Protein AF-A0A534N9I0-F1 (afdb_monomer)

pLDDT: mean 95.41, std 6.86, range [54.56, 98.5]

Solvent-accessible surface area (backbone atoms only — not comparable to full-atom values): 5518 Å² total; per-residue (Å²): 130,84,81,53,55,73,56,54,43,57,53,53,73,68,45,93,62,87,80,65,51,64,70,38,57,50,32,68,57,49,37,51,41,43,76,72,67,39,67,34,29,28,40,38,54,52,45,35,30,39,76,76,67,74,35,71,75,76,78,80,71,54,57,68,61,49,52,51,45,49,50,49,36,62,74,48,41,88,50,28,72,48,71,58,57,92,89,64,79,64,86,131

Nearest PDB structures (foldseek):
  3b8i-assembly1_C  TM=9.459E-01  e=2.455E-05  Pseudomonas aeruginosa PAO1
  3b8i-assembly1_D  TM=9.466E-01  e=2.626E-05  Pseudomonas aeruginosa PAO1
  3eoo-assembly4_L  TM=9.464E-01  e=3.440E-05  Burkholderia pseudomallei 1655
  1oqf-assembly1_A  TM=9.237E-01  e=3.936E-05  Escherichia coli
  1xg3-assembly1_B  TM=9.259E-01  e=5.516E-05  Escherichia coli

Radius of gyration: 13.75 Å; Cα contacts (8 Å, |Δi|>4): 130; chains: 1; bounding box: 38×25×35 Å

Structure (mmCIF, N/CA/C/O backbone):
data_AF-A0A534N9I0-F1
#
_entry.id   AF-A0A534N9I0-F1
#
loop_
_atom_site.group_PDB
_atom_site.id
_atom_site.type_symbol
_atom_site.label_atom_id
_atom_site.label_alt_id
_atom_site.label_comp_id
_atom_site.label_asym_id
_atom_site.label_entity_id
_atom_site.label_seq_id
_atom_site.pdbx_PDB_ins_code
_atom_site.Cartn_x
_atom_site.Cartn_y
_atom_site.Cartn_z
_atom_site.occupancy
_atom_site.B_iso_or_equiv
_atom_site.auth_seq_id
_atom_site.auth_comp_id
_atom_site.auth_asym_id
_atom_site.auth_atom_id
_atom_site.pdbx_PDB_model_num
ATOM 1 N N . MET A 1 1 ? -21.575 15.057 6.390 1.00 54.56 1 MET A N 1
ATOM 2 C CA . MET A 1 1 ? -20.509 14.710 5.421 1.00 54.56 1 MET A CA 1
ATOM 3 C C . MET A 1 1 ? -19.929 13.369 5.828 1.00 54.56 1 MET A C 1
ATOM 5 O O . MET A 1 1 ? -19.812 13.146 7.026 1.00 54.56 1 MET A O 1
ATOM 9 N N . ALA A 1 2 ? -19.614 12.487 4.879 1.00 79.25 2 ALA A N 1
ATOM 10 C CA . ALA A 1 2 ? -18.959 11.218 5.195 1.00 79.25 2 ALA A CA 1
ATOM 11 C C . ALA A 1 2 ? -17.559 11.466 5.791 1.00 79.25 2 ALA A C 1
ATOM 13 O O . ALA A 1 2 ? -16.856 12.389 5.369 1.00 79.25 2 ALA A O 1
ATOM 14 N N . THR A 1 3 ? -17.167 10.672 6.789 1.00 86.25 3 THR A N 1
ATOM 15 C CA . THR A 1 3 ? -15.829 10.724 7.396 1.00 86.25 3 THR A CA 1
ATOM 16 C C . THR A 1 3 ? -14.767 10.421 6.339 1.00 86.25 3 THR A C 1
ATOM 18 O O . THR A 1 3 ? -14.904 9.467 5.579 1.00 86.25 3 THR A O 1
ATOM 21 N N . LYS A 1 4 ? -13.689 11.216 6.285 1.00 92.62 4 LYS A N 1
ATOM 22 C CA . LYS A 1 4 ? -12.572 10.966 5.357 1.00 92.62 4 LYS A CA 1
ATOM 23 C C . LYS A 1 4 ? -11.933 9.604 5.646 1.00 92.62 4 LYS A C 1
ATOM 25 O O . LYS A 1 4 ? -11.689 9.284 6.810 1.00 92.62 4 LYS A O 1
ATOM 30 N N . THR A 1 5 ? -11.544 8.870 4.605 1.00 92.94 5 THR A N 1
ATOM 31 C CA . THR A 1 5 ? -10.874 7.561 4.726 1.00 92.94 5 THR A CA 1
ATOM 32 C C . THR A 1 5 ? -9.630 7.621 5.619 1.00 92.94 5 THR A C 1
ATOM 34 O O . THR A 1 5 ? -9.423 6.750 6.457 1.00 92.94 5 THR A O 1
ATOM 37 N N . THR A 1 6 ? -8.844 8.699 5.536 1.00 94.44 6 THR A N 1
ATOM 38 C CA . THR A 1 6 ? -7.663 8.904 6.395 1.00 94.44 6 THR A CA 1
A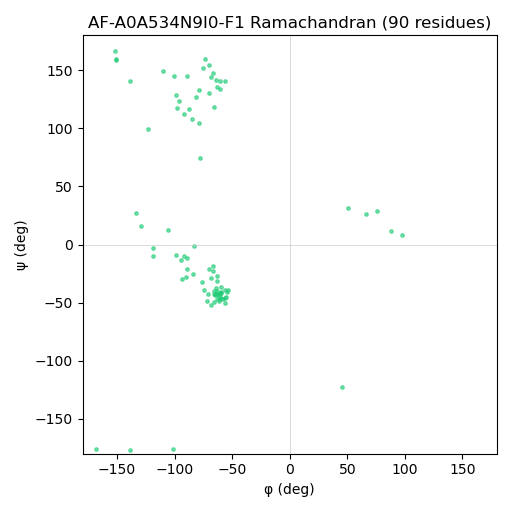TOM 39 C C . THR A 1 6 ? -8.006 9.151 7.865 1.00 94.44 6 THR A C 1
ATOM 41 O O . THR A 1 6 ? -7.209 8.821 8.739 1.00 94.44 6 THR A O 1
ATOM 44 N N . THR A 1 7 ? -9.173 9.722 8.175 1.00 96.31 7 THR A N 1
ATOM 45 C CA . THR A 1 7 ? -9.657 9.839 9.559 1.00 96.31 7 THR A CA 1
ATOM 46 C C . THR A 1 7 ? -10.073 8.470 10.084 1.00 96.31 7 THR A C 1
ATOM 48 O O . THR A 1 7 ? -9.569 8.064 11.128 1.00 96.31 7 THR A O 1
ATOM 51 N N . ARG A 1 8 ? -10.876 7.722 9.313 1.00 95.38 8 ARG A N 1
ATOM 52 C CA . ARG A 1 8 ? -11.273 6.345 9.647 1.00 95.38 8 ARG A CA 1
ATOM 53 C C . ARG A 1 8 ? -10.051 5.455 9.887 1.00 95.38 8 ARG A C 1
ATOM 55 O O . ARG A 1 8 ? -9.993 4.761 10.890 1.00 95.38 8 ARG A O 1
ATOM 62 N N . PHE A 1 9 ? -9.030 5.522 9.030 1.00 97.19 9 PHE A N 1
ATOM 63 C CA . PHE A 1 9 ? -7.809 4.727 9.202 1.00 97.19 9 PHE A CA 1
ATOM 64 C C . PHE A 1 9 ? -7.077 5.030 10.519 1.00 97.19 9 PHE A C 1
ATOM 66 O O . PHE A 1 9 ? -6.663 4.113 11.220 1.00 97.19 9 PHE A O 1
ATOM 73 N N . ARG A 1 10 ? -6.974 6.307 10.917 1.00 97.38 10 ARG A N 1
ATOM 74 C CA . ARG A 1 10 ? -6.386 6.674 12.220 1.00 97.38 10 ARG A CA 1
ATOM 75 C C . ARG A 1 10 ? -7.190 6.137 13.402 1.00 97.38 10 ARG A C 1
ATOM 77 O O . ARG A 1 10 ? -6.606 5.894 14.450 1.00 97.38 10 ARG A O 1
ATOM 84 N N . GLU A 1 11 ? -8.504 6.003 13.263 1.00 97.31 11 GLU A N 1
ATOM 85 C CA . GLU A 1 11 ? -9.352 5.379 14.283 1.00 97.31 11 GLU A CA 1
ATOM 86 C C . GLU A 1 11 ? -9.105 3.869 14.341 1.00 97.31 11 GLU A C 1
ATOM 88 O O . GLU A 1 11 ? -8.938 3.346 15.438 1.00 97.31 11 GLU A O 1
ATOM 93 N N . LEU A 1 12 ? -8.988 3.196 13.187 1.00 97.31 12 LEU A N 1
ATOM 94 C CA . LEU A 1 12 ? -8.632 1.771 13.107 1.00 97.31 12 LEU A CA 1
ATOM 95 C C . LEU A 1 12 ? -7.298 1.478 13.805 1.00 97.31 12 LEU A C 1
ATOM 97 O O . LEU A 1 12 ? -7.224 0.558 14.607 1.00 97.31 12 LEU A O 1
ATOM 101 N N . LEU A 1 13 ? -6.268 2.295 13.564 1.00 97.12 13 LEU A N 1
ATOM 102 C CA . LEU A 1 13 ? -4.939 2.120 14.168 1.00 97.12 13 LEU A CA 1
ATOM 103 C C . LEU A 1 13 ? -4.901 2.325 15.692 1.00 97.12 13 LEU A C 1
ATOM 105 O O . LEU A 1 13 ? -3.932 1.934 16.333 1.00 97.12 13 LEU A O 1
ATOM 109 N N . LYS A 1 14 ? -5.913 2.978 16.273 1.00 97.88 14 LYS A N 1
ATOM 110 C CA . LYS A 1 14 ? -6.007 3.216 17.723 1.00 97.88 14 LYS A CA 1
ATOM 111 C C . LYS A 1 14 ? -6.776 2.124 18.460 1.00 97.88 14 LYS A C 1
ATOM 113 O O . LYS A 1 14 ? -6.832 2.158 19.688 1.00 97.88 14 LYS A O 1
ATOM 118 N N . ARG A 1 15 ? -7.424 1.218 17.728 1.00 97.56 15 ARG A N 1
ATOM 119 C CA . ARG A 1 15 ? -8.174 0.113 18.317 1.00 97.56 15 ARG A CA 1
ATOM 120 C C . ARG A 1 15 ? -7.216 -0.863 19.018 1.00 97.56 15 ARG A C 1
ATOM 122 O O . ARG A 1 15 ? -6.075 -1.001 18.582 1.00 97.56 15 ARG A O 1
ATOM 129 N N . PRO A 1 16 ? -7.645 -1.518 20.109 1.0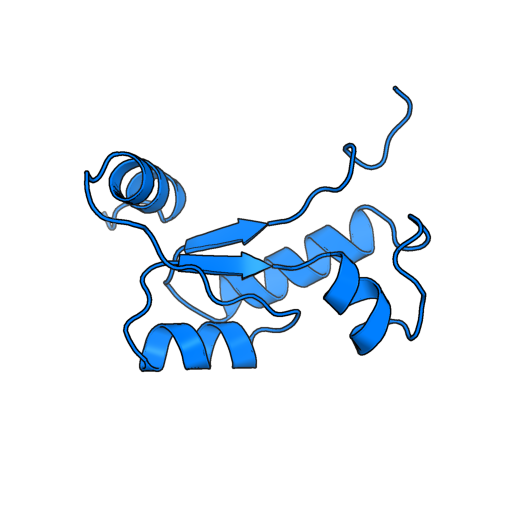0 97.50 16 PRO A N 1
ATOM 130 C CA . PRO A 1 16 ? -6.829 -2.527 20.779 1.00 97.50 16 PRO A CA 1
ATOM 131 C C . PRO A 1 16 ? -6.673 -3.810 19.946 1.00 97.50 16 PRO A C 1
ATOM 133 O O . PRO A 1 16 ? -5.742 -4.578 20.181 1.00 97.50 16 PRO A O 1
ATOM 136 N N . GLU A 1 17 ? -7.576 -4.062 18.996 1.00 96.62 17 GLU A N 1
ATOM 137 C CA . GLU A 1 17 ? -7.523 -5.224 18.115 1.00 96.62 17 GLU A CA 1
ATOM 138 C C . GLU A 1 17 ? -6.456 -5.087 17.018 1.00 96.62 17 GLU A C 1
ATOM 140 O O . GLU A 1 17 ? -6.146 -3.998 16.534 1.00 96.62 17 GLU A O 1
ATOM 145 N N . LEU A 1 18 ? -5.935 -6.229 16.563 1.00 97.12 18 LEU A N 1
ATOM 146 C CA . LEU A 1 18 ? -5.049 -6.279 15.405 1.00 97.12 18 LEU A CA 1
ATOM 147 C C . LEU A 1 18 ? -5.808 -5.863 14.136 1.00 97.12 18 LEU A C 1
ATOM 149 O O . LEU A 1 18 ? -6.719 -6.563 13.693 1.00 97.12 18 LEU A O 1
ATOM 153 N N . LEU A 1 19 ? -5.372 -4.774 13.501 1.00 97.75 19 LEU A N 1
ATOM 154 C CA . LEU A 1 19 ? -5.847 -4.397 12.173 1.00 97.75 19 LEU A CA 1
ATOM 155 C C . LEU A 1 19 ? -5.150 -5.248 11.104 1.00 97.75 19 LEU A C 1
ATOM 157 O O . LEU A 1 19 ? -3.986 -5.020 10.772 1.00 97.75 19 LEU A O 1
ATOM 161 N N . VAL A 1 20 ? -5.869 -6.220 10.546 1.00 98.00 20 VAL A N 1
ATOM 162 C CA . VAL A 1 20 ? -5.362 -7.049 9.445 1.00 98.00 20 VAL A CA 1
ATOM 163 C C . VAL A 1 20 ? -5.522 -6.310 8.118 1.00 98.00 20 VAL A C 1
ATOM 165 O O . VAL A 1 20 ? -6.621 -5.881 7.769 1.00 98.00 20 VAL A O 1
ATOM 168 N N . MET A 1 21 ? -4.424 -6.200 7.370 1.00 97.88 21 MET A N 1
ATOM 169 C CA . MET A 1 21 ? -4.371 -5.564 6.054 1.00 97.88 21 MET A CA 1
ATOM 170 C C . MET A 1 21 ? -3.829 -6.559 5.026 1.00 97.88 21 MET A C 1
ATOM 172 O O . MET A 1 21 ? -2.612 -6.744 4.948 1.00 97.88 21 MET A O 1
ATOM 176 N N . PRO A 1 22 ? -4.692 -7.220 4.236 1.00 97.56 22 PRO A N 1
ATOM 177 C CA . PRO A 1 22 ? -4.235 -7.992 3.088 1.00 97.56 22 PRO A CA 1
ATOM 178 C C . PRO A 1 22 ? -3.422 -7.102 2.143 1.00 97.56 22 PRO A C 1
ATOM 180 O O . PRO A 1 22 ? -3.756 -5.932 1.952 1.00 97.56 22 PRO A O 1
ATOM 183 N N . GLY A 1 23 ? -2.345 -7.648 1.583 1.00 96.19 23 GLY A N 1
ATOM 184 C CA . GLY A 1 23 ? -1.449 -6.928 0.681 1.00 96.19 23 GLY A CA 1
ATOM 185 C C . GLY A 1 23 ? -1.715 -7.250 -0.786 1.00 96.19 23 GLY A C 1
ATOM 186 O O . GLY A 1 23 ? -2.017 -8.395 -1.123 1.00 96.19 23 GLY A O 1
ATOM 187 N N . GLY A 1 24 ? -1.558 -6.262 -1.665 1.00 97.50 24 GLY A N 1
ATOM 188 C CA . GLY A 1 24 ? -1.618 -6.474 -3.109 1.00 97.50 24 GLY A CA 1
ATOM 189 C C . GLY A 1 24 ? -1.146 -5.282 -3.935 1.00 97.50 24 GLY A C 1
ATOM 190 O O . GLY A 1 24 ? -0.712 -4.264 -3.401 1.00 97.50 24 GLY A O 1
ATOM 191 N N . PHE A 1 25 ? -1.271 -5.408 -5.256 1.00 97.00 25 PHE A N 1
ATOM 192 C CA . PHE A 1 25 ? -0.761 -4.430 -6.228 1.00 97.00 25 PHE A CA 1
ATOM 193 C C . PHE A 1 25 ? -1.838 -3.777 -7.105 1.00 97.00 25 PHE A C 1
ATOM 195 O O . PHE A 1 25 ? -1.518 -2.942 -7.948 1.00 97.00 25 PHE A O 1
ATOM 202 N N . GLY A 1 26 ? -3.114 -4.165 -6.970 1.00 95.81 26 GLY A N 1
ATOM 203 C CA . GLY A 1 26 ? -4.146 -3.728 -7.915 1.00 95.81 26 GLY A CA 1
ATOM 204 C C . GLY A 1 26 ? -5.562 -3.630 -7.344 1.00 95.81 26 GLY A C 1
ATOM 20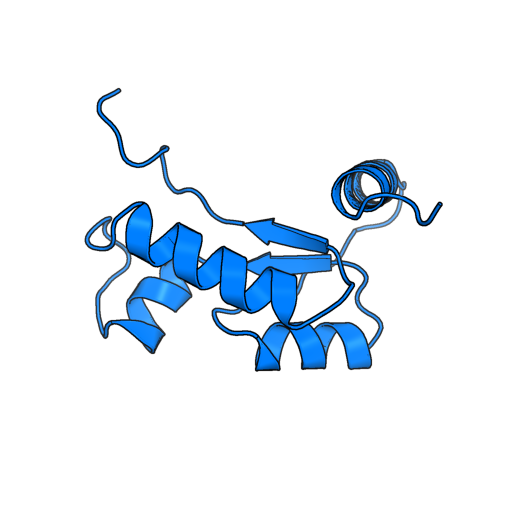5 O O . GLY A 1 26 ? -5.862 -4.291 -6.348 1.00 95.81 26 GLY A O 1
ATOM 206 N N . PRO A 1 27 ? -6.456 -2.856 -7.994 1.00 96.94 27 PRO A N 1
ATOM 207 C CA . PRO A 1 27 ? -7.783 -2.522 -7.461 1.00 96.94 27 PRO A CA 1
ATOM 208 C C . PRO A 1 27 ? -8.668 -3.735 -7.181 1.00 96.94 27 PRO A C 1
ATOM 210 O O . PRO A 1 27 ? -9.393 -3.751 -6.193 1.00 96.94 27 PRO A O 1
ATOM 213 N N . LEU A 1 28 ? -8.591 -4.773 -8.021 1.00 97.31 28 LEU A N 1
ATOM 214 C CA . LEU A 1 28 ? -9.369 -5.997 -7.822 1.00 97.31 28 LEU A CA 1
ATOM 215 C C . LEU A 1 28 ? -9.045 -6.665 -6.478 1.00 97.31 28 LEU A C 1
ATOM 217 O O . LEU A 1 28 ? -9.962 -7.076 -5.778 1.00 97.31 28 LEU A O 1
ATOM 221 N N . HIS A 1 29 ? -7.769 -6.711 -6.083 1.00 97.50 29 HIS A N 1
ATOM 222 C CA . HIS A 1 29 ? -7.359 -7.283 -4.798 1.00 97.50 29 HIS A CA 1
ATOM 223 C C . HIS A 1 29 ? -7.932 -6.493 -3.615 1.00 97.50 29 HIS A C 1
ATOM 225 O O . HIS A 1 29 ? -8.444 -7.093 -2.672 1.00 97.50 29 HIS A O 1
ATOM 231 N N . ALA A 1 30 ? -7.909 -5.159 -3.688 1.00 98.00 30 ALA A N 1
ATOM 232 C CA . ALA A 1 30 ? -8.487 -4.313 -2.646 1.00 98.00 30 ALA A CA 1
ATOM 233 C C . ALA A 1 30 ? -10.012 -4.478 -2.551 1.00 98.00 30 ALA A C 1
ATOM 235 O O . ALA A 1 30 ? -10.546 -4.609 -1.453 1.00 98.00 30 ALA A O 1
ATOM 236 N N . ARG A 1 31 ? -10.711 -4.588 -3.690 1.00 98.12 31 ARG A N 1
ATOM 237 C CA . ARG A 1 31 ? -12.152 -4.893 -3.721 1.00 98.12 31 ARG A CA 1
ATOM 238 C C . ARG A 1 31 ? -12.480 -6.273 -3.166 1.00 98.12 31 ARG A C 1
ATOM 240 O O . ARG A 1 31 ? -13.504 -6.439 -2.513 1.00 98.12 31 ARG A O 1
ATOM 247 N N . MET A 1 32 ? -11.632 -7.267 -3.420 1.00 98.31 32 MET A N 1
ATOM 248 C CA . MET A 1 32 ? -11.791 -8.594 -2.825 1.00 98.31 32 MET A CA 1
ATOM 249 C C . MET A 1 32 ? -11.625 -8.534 -1.306 1.00 98.31 32 MET A C 1
ATOM 251 O O . MET A 1 32 ? -12.434 -9.116 -0.592 1.00 98.31 32 MET A O 1
ATOM 255 N N . ALA A 1 33 ? -10.626 -7.802 -0.804 1.00 98.31 33 ALA A N 1
ATOM 256 C CA . ALA A 1 33 ? -10.444 -7.611 0.631 1.00 98.31 33 ALA A CA 1
ATOM 257 C C . ALA A 1 33 ? -11.649 -6.894 1.268 1.00 98.31 33 ALA A C 1
ATOM 259 O O . ALA A 1 33 ? -12.173 -7.342 2.285 1.00 98.31 33 ALA A O 1
ATOM 260 N N . GLU A 1 34 ? -12.148 -5.836 0.635 1.00 98.06 34 GLU A N 1
ATOM 261 C CA . GLU A 1 34 ? -13.366 -5.145 1.067 1.00 98.06 34 GLU A CA 1
ATOM 262 C C . GLU A 1 34 ? -14.579 -6.085 1.110 1.00 98.06 34 GLU A C 1
ATOM 264 O O . GLU A 1 34 ? -15.280 -6.142 2.118 1.00 98.06 34 GLU A O 1
ATOM 269 N N . ALA A 1 35 ? -14.796 -6.880 0.058 1.00 98.25 35 ALA A N 1
ATOM 270 C CA . ALA A 1 35 ? -15.894 -7.846 -0.003 1.00 98.25 35 ALA A CA 1
ATOM 271 C C . ALA A 1 35 ? -15.788 -8.953 1.063 1.00 98.25 35 ALA A C 1
ATOM 273 O O . ALA A 1 35 ? -16.805 -9.500 1.486 1.00 98.25 35 ALA A O 1
ATOM 274 N N . LEU A 1 36 ? -14.570 -9.270 1.512 1.00 98.44 36 LEU A N 1
ATOM 275 C CA . LEU A 1 36 ? -14.303 -10.208 2.606 1.00 98.44 36 LEU A CA 1
ATOM 276 C C . LEU A 1 36 ? -14.429 -9.563 3.999 1.00 98.44 36 LEU A C 1
ATOM 278 O O . LEU A 1 36 ? -14.266 -10.254 5.002 1.00 98.44 36 LEU A O 1
ATOM 282 N N . GLY A 1 37 ? -14.738 -8.265 4.077 1.00 97.81 37 GLY A N 1
ATOM 283 C CA . GLY A 1 37 ? -14.971 -7.550 5.331 1.00 97.81 37 GLY A CA 1
ATOM 284 C C . GLY A 1 37 ? -13.718 -6.961 5.981 1.00 97.81 37 GLY A C 1
ATOM 285 O O . GLY A 1 37 ? -13.792 -6.515 7.125 1.00 97.81 37 GLY A O 1
ATOM 286 N N . TYR A 1 38 ? -12.575 -6.928 5.287 1.00 98.38 38 TYR A N 1
ATOM 287 C CA . TYR A 1 38 ? -11.398 -6.213 5.785 1.00 98.38 38 TYR A CA 1
ATOM 288 C C . TYR A 1 38 ? -11.641 -4.701 5.775 1.00 98.38 38 TYR A C 1
ATOM 290 O O . TYR A 1 38 ? -12.277 -4.160 4.875 1.00 98.38 38 TYR A O 1
ATOM 298 N N . GLU A 1 39 ? -11.113 -3.995 6.774 1.00 97.56 39 GLU A N 1
ATOM 299 C CA . GLU A 1 39 ? -11.319 -2.546 6.923 1.00 97.56 39 GLU A CA 1
ATOM 300 C C . GLU A 1 39 ? -10.197 -1.702 6.298 1.00 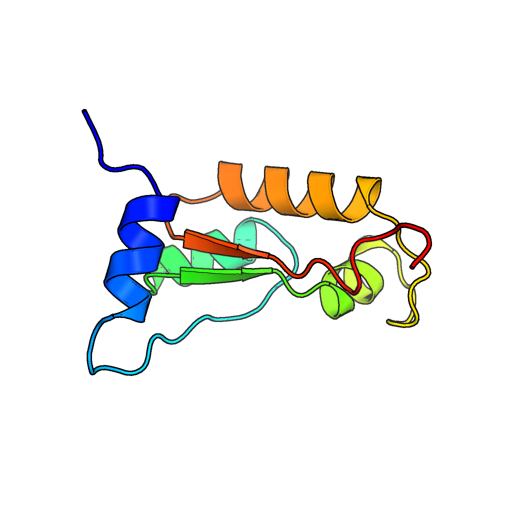97.56 39 GLU A C 1
ATOM 302 O O . GLU A 1 39 ? -10.346 -0.485 6.134 1.00 97.56 39 GLU A O 1
ATOM 307 N N . ALA A 1 40 ? -9.079 -2.341 5.954 1.00 98.00 40 ALA A N 1
ATOM 308 C CA . ALA A 1 40 ? -7.919 -1.717 5.343 1.00 98.00 40 ALA A CA 1
ATOM 309 C C . ALA A 1 40 ? -7.156 -2.711 4.452 1.00 98.00 40 ALA A C 1
ATOM 311 O O . ALA A 1 40 ? -7.272 -3.928 4.599 1.00 98.00 40 ALA A O 1
ATOM 312 N N . PHE A 1 41 ? -6.368 -2.174 3.529 1.00 98.50 41 PHE A N 1
ATOM 313 C CA . PHE A 1 41 ? -5.602 -2.916 2.539 1.00 98.50 41 PHE A CA 1
ATOM 314 C C . PHE A 1 41 ? -4.214 -2.300 2.383 1.00 98.50 41 PHE A C 1
ATOM 316 O O . PHE A 1 41 ? -4.071 -1.076 2.378 1.00 98.50 41 PHE A O 1
ATOM 323 N N . PHE A 1 42 ? -3.194 -3.140 2.240 1.00 98.50 42 PHE A N 1
ATOM 324 C CA . PHE A 1 42 ? -1.824 -2.696 2.021 1.00 98.50 42 PHE A CA 1
ATOM 325 C C . PHE A 1 42 ? -1.490 -2.707 0.527 1.00 98.50 42 PHE A C 1
ATOM 327 O O . PHE A 1 42 ? -1.583 -3.734 -0.146 1.00 98.50 42 PHE A O 1
ATOM 334 N N . MET A 1 43 ? -1.079 -1.558 0.001 1.00 98.44 43 MET A N 1
ATOM 335 C CA . MET A 1 43 ? -0.494 -1.463 -1.331 1.00 98.44 43 MET A CA 1
ATOM 336 C C . MET A 1 43 ? 0.998 -1.775 -1.229 1.00 98.44 43 MET A C 1
ATOM 338 O O . MET A 1 43 ? 1.760 -0.951 -0.729 1.00 98.44 43 MET A O 1
ATOM 342 N N . ALA A 1 44 ? 1.404 -2.943 -1.718 1.00 98.06 44 ALA A N 1
ATOM 343 C CA . ALA A 1 44 ? 2.788 -3.403 -1.646 1.00 98.06 44 ALA A CA 1
ATOM 344 C C . ALA A 1 44 ? 3.612 -2.897 -2.844 1.00 98.06 44 ALA A C 1
ATOM 346 O O . ALA A 1 44 ? 3.336 -3.297 -3.981 1.00 98.06 44 ALA A O 1
ATOM 347 N N . GLY A 1 45 ? 4.644 -2.075 -2.598 1.00 97.62 45 GLY A N 1
ATOM 348 C CA . GLY A 1 45 ? 5.539 -1.554 -3.641 1.00 97.62 45 GLY A CA 1
ATOM 349 C C . GLY A 1 45 ? 6.289 -2.662 -4.377 1.00 97.62 45 GLY A C 1
ATOM 350 O O . GLY A 1 45 ? 6.275 -2.718 -5.607 1.00 97.62 45 GLY A O 1
ATOM 351 N N . SER A 1 46 ? 6.784 -3.645 -3.626 1.00 97.75 46 SER A N 1
ATOM 352 C CA . SER A 1 46 ? 7.429 -4.848 -4.165 1.00 97.75 46 SER A CA 1
ATOM 353 C C . SER A 1 46 ? 6.566 -5.613 -5.175 1.00 97.75 46 SER A C 1
ATOM 355 O O . SER A 1 46 ? 7.043 -6.064 -6.218 1.00 97.75 46 SER A O 1
ATOM 357 N N . GLN A 1 47 ? 5.262 -5.736 -4.906 1.00 98.12 47 GLN A N 1
ATOM 358 C CA . GLN A 1 47 ? 4.336 -6.402 -5.816 1.00 98.12 47 GLN A CA 1
ATOM 359 C C . GLN A 1 47 ? 3.984 -5.530 -7.020 1.00 98.12 47 GLN A C 1
ATOM 361 O O . GLN A 1 47 ? 3.766 -6.061 -8.105 1.00 98.12 47 GLN A O 1
ATOM 366 N N . ILE A 1 48 ? 3.944 -4.208 -6.861 1.00 98.25 48 ILE A N 1
ATOM 367 C CA . ILE A 1 48 ? 3.786 -3.293 -7.994 1.00 98.25 48 ILE A CA 1
ATOM 368 C C . ILE A 1 48 ? 4.974 -3.448 -8.950 1.00 98.25 48 ILE A C 1
ATOM 370 O O . ILE A 1 48 ? 4.753 -3.670 -10.142 1.00 98.25 48 ILE A O 1
ATOM 374 N N . ALA A 1 49 ? 6.210 -3.424 -8.439 1.00 98.31 49 ALA A N 1
ATOM 375 C CA . ALA A 1 49 ? 7.415 -3.642 -9.239 1.00 98.31 49 ALA A CA 1
ATOM 376 C C . ALA A 1 49 ? 7.366 -4.991 -9.977 1.00 98.31 49 ALA A C 1
ATOM 378 O O . ALA A 1 49 ? 7.510 -5.040 -11.202 1.00 98.31 49 ALA A O 1
ATOM 379 N N . ALA A 1 50 ? 7.067 -6.073 -9.254 1.00 98.12 50 ALA A N 1
ATOM 380 C CA . ALA A 1 50 ? 7.063 -7.419 -9.815 1.00 98.12 50 ALA A CA 1
ATOM 381 C C . ALA A 1 50 ? 5.928 -7.654 -10.826 1.00 98.12 50 ALA A C 1
ATOM 383 O O . ALA A 1 50 ? 6.178 -8.112 -11.939 1.00 98.12 50 ALA A O 1
ATOM 384 N N . TYR A 1 51 ? 4.678 -7.352 -10.466 1.00 97.88 51 TYR A N 1
ATOM 385 C CA . TYR A 1 51 ? 3.510 -7.762 -11.254 1.00 97.88 51 TYR A CA 1
ATOM 386 C C . TYR A 1 51 ? 3.081 -6.749 -12.315 1.00 97.88 51 TYR A C 1
ATOM 388 O O . TYR A 1 51 ? 2.493 -7.158 -13.315 1.00 97.88 51 TYR A O 1
ATOM 396 N N . LEU A 1 52 ? 3.344 -5.449 -12.126 1.00 96.75 52 LEU A N 1
ATOM 397 C CA . LEU A 1 52 ? 2.996 -4.436 -13.131 1.00 96.75 52 LEU A CA 1
ATOM 398 C C . LEU A 1 52 ? 4.151 -4.127 -14.085 1.00 96.75 52 LEU A C 1
ATOM 400 O O . LEU A 1 52 ? 3.890 -3.792 -15.239 1.00 96.75 52 LEU A O 1
ATOM 404 N N . TYR A 1 53 ? 5.400 -4.259 -13.627 1.00 97.56 53 TYR A N 1
ATOM 405 C CA . TYR A 1 53 ? 6.579 -3.878 -14.413 1.00 97.56 53 TYR A CA 1
ATOM 406 C C . TYR A 1 53 ? 7.540 -5.035 -14.705 1.00 97.56 53 TYR A C 1
ATOM 408 O O . TYR A 1 53 ? 8.436 -4.874 -15.531 1.00 97.56 53 TYR A O 1
ATOM 416 N N . GLY A 1 54 ? 7.367 -6.208 -14.084 1.00 98.00 54 GLY A 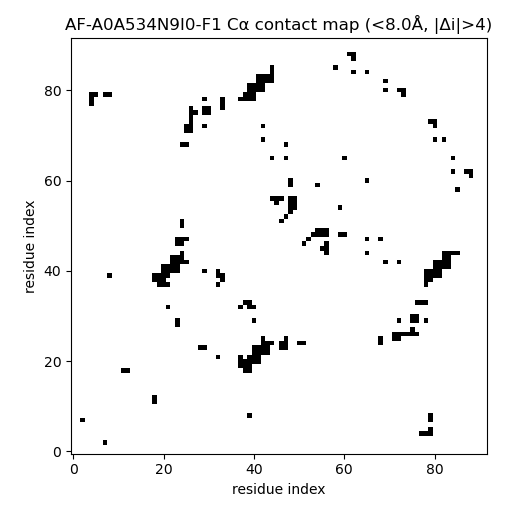N 1
ATOM 417 C CA . GLY A 1 54 ? 8.290 -7.333 -14.266 1.00 98.00 54 GLY A CA 1
ATOM 418 C C . GLY A 1 54 ? 9.689 -7.058 -13.706 1.00 98.00 54 GLY A C 1
ATOM 419 O O . GLY A 1 54 ? 10.665 -7.622 -14.200 1.00 98.00 54 GLY A O 1
ATOM 420 N N . LEU A 1 55 ? 9.797 -6.171 -12.712 1.00 98.31 55 LEU A N 1
ATOM 421 C CA . LEU A 1 55 ? 11.059 -5.718 -12.131 1.00 98.31 55 LEU A CA 1
ATOM 422 C C . LEU A 1 55 ? 11.246 -6.252 -10.703 1.00 98.31 55 LEU A C 1
ATOM 424 O O . LEU A 1 55 ? 10.264 -6.440 -9.982 1.00 98.31 55 LEU A O 1
ATOM 428 N N . PRO A 1 56 ? 12.498 -6.480 -10.265 1.00 97.81 56 PRO A N 1
ATOM 429 C CA . PRO A 1 56 ? 12.783 -6.776 -8.868 1.00 97.81 56 PRO A CA 1
ATOM 430 C C . PRO A 1 56 ? 12.564 -5.542 -7.983 1.00 97.81 56 PRO A C 1
ATOM 432 O O . PRO A 1 56 ? 12.710 -4.399 -8.424 1.00 97.81 56 PRO A O 1
ATOM 435 N N . ASP A 1 57 ? 12.278 -5.793 -6.709 1.00 97.25 57 ASP A N 1
ATOM 436 C CA . ASP A 1 57 ? 12.092 -4.763 -5.689 1.00 97.25 57 ASP A CA 1
ATOM 437 C C . ASP A 1 57 ? 13.437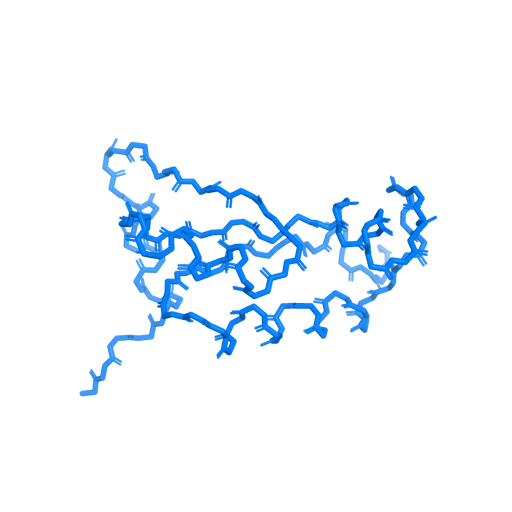 -4.197 -5.200 1.00 97.25 57 ASP A C 1
ATOM 439 O O . ASP A 1 57 ? 13.960 -4.570 -4.152 1.00 97.25 57 ASP A O 1
ATOM 443 N N . VAL A 1 58 ? 14.062 -3.370 -6.041 1.00 96.44 58 VAL A N 1
ATOM 444 C CA . VAL A 1 58 ? 15.373 -2.741 -5.783 1.00 96.44 58 VAL A CA 1
ATOM 445 C C . VAL A 1 58 ? 15.373 -1.244 -6.122 1.00 96.44 58 VAL A C 1
ATOM 447 O O . VAL A 1 58 ? 16.407 -0.681 -6.476 1.00 9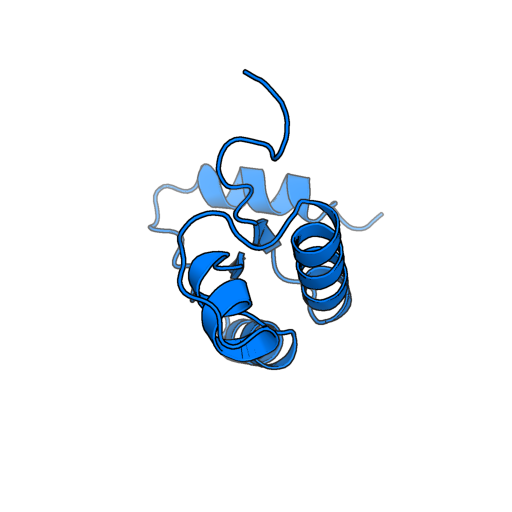6.44 58 VAL A O 1
ATOM 450 N N . GLY A 1 59 ? 14.204 -0.597 -6.045 1.00 94.19 59 GLY A N 1
ATOM 451 C CA . GLY A 1 59 ? 14.054 0.848 -6.269 1.00 94.19 59 GLY A CA 1
ATOM 452 C C . GLY A 1 59 ? 14.116 1.288 -7.737 1.00 94.19 59 GLY A C 1
ATOM 453 O O . GLY A 1 59 ? 14.563 2.395 -8.028 1.00 94.19 59 GLY A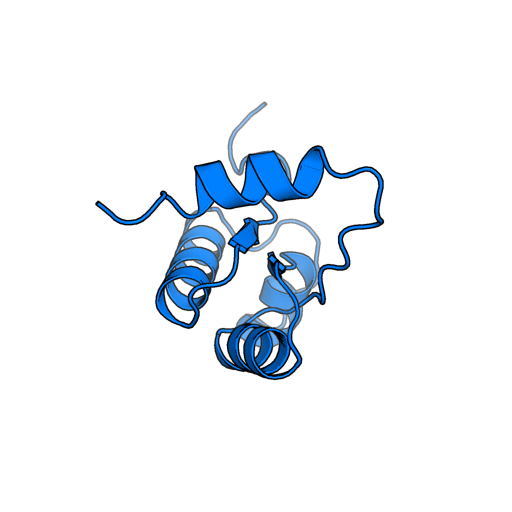 O 1
ATOM 454 N N . LEU A 1 60 ? 13.714 0.420 -8.675 1.00 95.62 60 LEU A N 1
ATOM 455 C CA . LEU A 1 60 ? 13.716 0.734 -10.115 1.00 95.62 60 LEU A CA 1
ATOM 456 C C . LEU A 1 60 ? 12.462 1.481 -10.586 1.00 95.62 60 LEU A C 1
ATOM 458 O O . LEU A 1 60 ? 12.520 2.171 -11.602 1.00 95.62 60 LEU A O 1
ATOM 462 N N . ILE A 1 61 ? 11.338 1.328 -9.882 1.00 96.88 61 ILE A N 1
ATOM 463 C CA . ILE A 1 61 ? 10.115 2.096 -10.144 1.00 96.88 61 ILE A CA 1
ATOM 464 C C . ILE A 1 61 ? 10.141 3.393 -9.332 1.00 96.88 61 ILE A C 1
ATOM 466 O O . ILE A 1 61 ? 10.671 3.426 -8.222 1.00 96.88 61 ILE A O 1
ATOM 470 N N . GLY A 1 62 ? 9.604 4.471 -9.895 1.00 95.62 62 GLY A N 1
ATOM 471 C CA . GLY A 1 62 ? 9.652 5.794 -9.293 1.00 95.62 62 GLY A CA 1
ATOM 472 C C . GLY A 1 62 ? 8.353 6.209 -8.607 1.00 95.62 62 GLY A C 1
ATOM 473 O O . GLY A 1 62 ? 7.350 5.491 -8.554 1.00 95.62 62 GLY A O 1
ATOM 474 N N . PHE A 1 63 ? 8.361 7.452 -8.120 1.00 96.81 63 PHE A N 1
ATOM 475 C CA . PHE A 1 63 ? 7.209 8.075 -7.467 1.00 96.81 63 PHE A CA 1
ATOM 476 C C . PHE A 1 63 ? 5.958 8.078 -8.353 1.00 96.81 63 PHE A C 1
ATOM 478 O O . PHE A 1 63 ? 4.847 7.876 -7.867 1.00 96.81 63 PHE A O 1
ATOM 485 N N . GLY A 1 64 ? 6.129 8.318 -9.657 1.00 97.25 64 GLY A N 1
ATOM 486 C CA . GLY A 1 64 ? 5.022 8.412 -10.605 1.00 97.25 64 GLY A CA 1
ATOM 487 C C . GLY A 1 64 ? 4.247 7.102 -10.720 1.00 97.25 64 GLY A C 1
ATOM 488 O O . GLY A 1 64 ? 3.017 7.104 -10.617 1.00 97.25 64 GLY A O 1
ATOM 489 N N . GLU A 1 65 ? 4.964 5.987 -10.866 1.00 97.38 65 GLU A N 1
ATOM 490 C CA . GLU A 1 65 ? 4.390 4.643 -10.941 1.00 97.38 65 GLU A CA 1
ATOM 491 C C . GLU A 1 65 ? 3.603 4.302 -9.668 1.00 97.38 65 GLU A C 1
ATOM 493 O O . GLU A 1 65 ? 2.494 3.765 -9.736 1.00 97.38 65 GLU A O 1
ATOM 498 N N . MET A 1 66 ? 4.146 4.673 -8.509 1.00 97.88 66 MET A N 1
ATOM 499 C CA . MET A 1 66 ? 3.568 4.367 -7.201 1.00 97.88 66 MET A CA 1
ATOM 500 C C . MET A 1 66 ? 2.350 5.230 -6.877 1.00 97.88 66 MET A C 1
ATOM 502 O O . MET A 1 66 ? 1.338 4.723 -6.392 1.00 97.88 66 MET A O 1
ATOM 506 N N . VAL A 1 67 ? 2.380 6.517 -7.233 1.00 97.69 67 VAL A N 1
ATOM 507 C CA . VAL A 1 67 ? 1.213 7.405 -7.134 1.00 97.69 67 VAL A CA 1
ATOM 508 C C . VAL A 1 67 ? 0.083 6.935 -8.045 1.00 97.69 67 VAL A C 1
ATOM 510 O O . VAL A 1 67 ? -1.084 6.990 -7.654 1.00 97.69 67 VAL A O 1
ATOM 513 N N . GLU A 1 68 ? 0.397 6.470 -9.254 1.00 97.94 68 GLU A N 1
ATOM 514 C CA . GLU A 1 68 ? -0.613 5.931 -10.164 1.00 97.94 68 GLU A CA 1
ATOM 515 C C . GLU A 1 68 ? -1.235 4.637 -9.625 1.00 97.94 68 GLU A C 1
ATOM 517 O O . GLU A 1 68 ? -2.461 4.495 -9.643 1.00 97.94 68 GLU A O 1
ATOM 522 N N . ALA A 1 69 ? -0.432 3.727 -9.071 1.00 97.56 69 ALA A N 1
ATOM 523 C CA . ALA A 1 69 ? -0.948 2.532 -8.409 1.00 97.56 69 ALA A CA 1
ATOM 524 C C . ALA A 1 69 ? -1.854 2.887 -7.215 1.00 97.56 69 ALA A C 1
ATOM 526 O O . ALA A 1 69 ? -2.982 2.390 -7.126 1.00 97.56 69 ALA A O 1
ATOM 527 N N . ALA A 1 70 ? -1.419 3.816 -6.357 1.00 97.62 70 ALA A N 1
ATOM 528 C CA . ALA A 1 70 ? -2.194 4.289 -5.212 1.00 97.62 70 ALA A CA 1
ATOM 529 C C . ALA A 1 70 ? -3.522 4.926 -5.640 1.00 97.62 70 ALA A C 1
ATOM 531 O O . ALA A 1 70 ? -4.565 4.636 -5.053 1.00 97.62 70 ALA A O 1
ATOM 532 N N . ARG A 1 71 ? -3.515 5.746 -6.700 1.00 97.75 71 ARG A N 1
ATOM 533 C CA . ARG A 1 71 ? -4.724 6.353 -7.276 1.00 97.75 71 ARG A CA 1
ATOM 534 C C . ARG A 1 71 ? -5.711 5.289 -7.750 1.00 97.75 71 ARG A C 1
ATOM 536 O O . ARG A 1 71 ? -6.900 5.394 -7.452 1.00 97.75 71 ARG A O 1
ATOM 543 N N . ARG A 1 72 ? -5.243 4.261 -8.461 1.00 97.44 72 ARG A N 1
ATOM 544 C CA . ARG A 1 72 ? -6.097 3.163 -8.949 1.00 97.44 72 ARG A CA 1
ATOM 545 C C . ARG A 1 72 ? -6.712 2.368 -7.799 1.00 97.44 72 ARG A C 1
ATOM 547 O O . ARG A 1 72 ? -7.892 2.039 -7.852 1.00 97.44 72 ARG A O 1
ATOM 554 N N . LEU A 1 73 ? -5.933 2.072 -6.760 1.00 97.56 73 LEU A N 1
ATOM 555 C CA . LEU A 1 73 ? -6.416 1.362 -5.572 1.00 97.56 73 LEU A CA 1
ATOM 556 C C . LEU A 1 73 ? -7.436 2.198 -4.792 1.00 97.56 73 LEU A C 1
ATOM 558 O O . LEU A 1 73 ? -8.535 1.723 -4.530 1.00 97.56 73 LEU A O 1
ATOM 562 N N . ALA A 1 74 ? -7.114 3.460 -4.501 1.00 95.94 74 ALA A N 1
ATOM 563 C CA . ALA A 1 74 ? -7.978 4.361 -3.737 1.00 95.94 74 ALA A CA 1
ATOM 564 C C . ALA A 1 74 ? -9.284 4.734 -4.458 1.00 95.94 74 ALA A C 1
ATOM 566 O O . ALA A 1 74 ? -10.242 5.138 -3.811 1.00 95.94 74 ALA A O 1
ATOM 567 N N . THR A 1 75 ? -9.330 4.628 -5.789 1.00 95.69 75 THR A N 1
ATOM 568 C CA . THR A 1 75 ? -10.565 4.808 -6.575 1.00 95.69 75 THR A CA 1
ATOM 569 C C . THR A 1 75 ? -11.348 3.507 -6.758 1.00 95.69 75 THR A C 1
ATOM 571 O O . THR A 1 75 ? -12.490 3.542 -7.211 1.00 95.69 75 THR A O 1
ATOM 574 N N . GLY A 1 76 ? -10.748 2.361 -6.425 1.00 94.94 76 GLY A N 1
ATOM 575 C CA . GLY A 1 76 ? -11.327 1.039 -6.634 1.00 94.94 76 GLY A CA 1
ATOM 576 C C . GLY A 1 76 ? -12.181 0.511 -5.481 1.00 94.94 76 GLY A C 1
ATOM 577 O O . GLY A 1 76 ? -12.990 -0.379 -5.730 1.00 94.94 76 GLY A O 1
ATOM 578 N N . CYS A 1 77 ? -12.011 1.016 -4.258 1.00 94.94 77 CYS A N 1
ATOM 579 C CA . CYS A 1 77 ? -12.706 0.557 -3.047 1.00 94.94 77 CYS A CA 1
ATOM 580 C C . CYS A 1 77 ? -12.852 1.682 -2.007 1.00 94.94 77 CYS A C 1
ATOM 582 O O . CYS A 1 77 ? -12.144 2.687 -2.080 1.00 94.94 77 CYS A O 1
ATOM 584 N N . ASP A 1 78 ? -13.702 1.480 -0.997 1.00 94.81 78 ASP A N 1
ATOM 585 C CA . ASP A 1 78 ? -13.988 2.461 0.061 1.00 94.81 78 ASP A CA 1
ATOM 586 C C . ASP A 1 78 ? -13.207 2.201 1.370 1.00 94.81 78 ASP A C 1
ATOM 588 O O . ASP A 1 78 ? -13.211 3.023 2.299 1.00 94.81 78 ASP A O 1
ATOM 592 N N . ILE A 1 79 ? -12.525 1.056 1.471 1.00 96.69 79 ILE A N 1
ATOM 593 C CA . ILE A 1 79 ? -11.644 0.719 2.600 1.00 96.69 79 ILE A CA 1
ATOM 594 C C . ILE A 1 79 ? -10.331 1.513 2.570 1.00 96.69 79 ILE A C 1
ATOM 596 O O . ILE A 1 79 ? -9.915 2.054 1.545 1.00 96.69 79 ILE A O 1
ATOM 600 N N . ALA A 1 80 ? -9.660 1.613 3.720 1.00 97.50 80 ALA A N 1
ATOM 601 C CA . ALA A 1 80 ? -8.426 2.385 3.818 1.00 97.50 80 ALA A CA 1
ATOM 602 C C . ALA A 1 80 ? -7.266 1.712 3.069 1.00 97.50 80 ALA A C 1
ATOM 604 O O . ALA A 1 80 ? -6.978 0.544 3.306 1.00 97.50 80 ALA A O 1
ATOM 605 N N . ILE A 1 81 ? -6.559 2.465 2.223 1.00 98.00 81 ILE A N 1
ATOM 606 C CA . ILE A 1 81 ? -5.331 2.003 1.566 1.00 98.00 81 ILE A CA 1
ATOM 607 C C . ILE A 1 81 ? -4.119 2.527 2.337 1.00 98.00 81 ILE A C 1
ATOM 609 O O . ILE A 1 81 ? -3.915 3.740 2.425 1.00 98.00 81 ILE A O 1
ATOM 613 N N . PHE A 1 82 ? -3.310 1.620 2.881 1.00 97.69 82 PHE A N 1
ATOM 614 C CA . PHE A 1 82 ? -1.991 1.931 3.419 1.00 97.69 82 PHE A CA 1
ATOM 615 C C . PHE A 1 82 ? -0.955 1.730 2.312 1.00 97.69 82 PHE A C 1
ATOM 617 O O . PHE A 1 82 ? -0.774 0.613 1.831 1.00 97.69 82 PHE A O 1
ATOM 624 N N . ALA A 1 83 ? -0.347 2.823 1.856 1.00 97.56 83 ALA A N 1
ATOM 625 C CA . ALA A 1 83 ? 0.520 2.831 0.687 1.00 97.56 83 ALA A CA 1
ATOM 626 C C . ALA A 1 83 ? 2.000 2.779 1.062 1.00 97.56 83 ALA A C 1
ATOM 628 O O . ALA A 1 83 ? 2.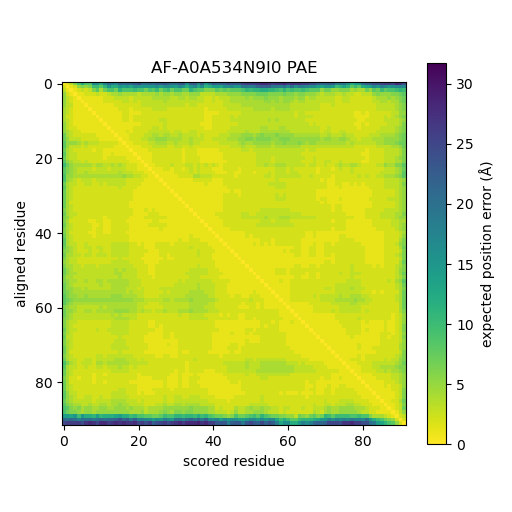457 3.602 1.854 1.00 97.56 83 ALA A O 1
ATOM 629 N N . ASP A 1 84 ? 2.727 1.840 0.460 1.00 97.62 84 ASP A N 1
ATOM 630 C CA . ASP A 1 84 ? 4.185 1.851 0.433 1.00 97.62 84 ASP A CA 1
ATOM 631 C C . ASP A 1 84 ? 4.700 3.085 -0.323 1.00 97.62 84 ASP A C 1
ATOM 633 O O . ASP A 1 84 ? 4.165 3.456 -1.371 1.00 97.62 84 ASP A O 1
ATOM 637 N N . ALA A 1 85 ? 5.709 3.736 0.242 1.00 96.31 85 ALA A N 1
ATOM 638 C CA . ALA A 1 85 ? 6.327 4.942 -0.295 1.00 96.31 85 ALA A CA 1
ATOM 639 C C . ALA A 1 85 ? 7.859 4.817 -0.377 1.00 96.31 85 ALA A C 1
ATOM 641 O O . ALA A 1 85 ? 8.540 5.841 -0.500 1.00 96.31 85 ALA A O 1
ATOM 642 N N . ASP A 1 86 ? 8.392 3.591 -0.277 1.00 94.81 86 ASP A N 1
ATOM 643 C CA . ASP A 1 86 ? 9.821 3.293 -0.180 1.00 94.81 86 ASP A CA 1
ATOM 644 C C . ASP A 1 86 ? 10.517 4.234 0.826 1.00 94.81 86 ASP A C 1
ATOM 646 O O . ASP A 1 86 ? 10.137 4.341 1.994 1.00 94.81 86 ASP A O 1
ATOM 650 N N . THR A 1 87 ? 11.531 4.963 0.362 1.00 93.94 87 THR A N 1
ATOM 651 C CA . THR A 1 87 ? 12.285 5.975 1.109 1.00 93.94 87 THR A CA 1
ATOM 652 C C . THR A 1 87 ? 11.924 7.404 0.692 1.00 93.94 87 THR A C 1
ATOM 654 O O . THR A 1 87 ? 12.615 8.349 1.067 1.00 93.94 87 THR A O 1
ATOM 657 N N . GLY A 1 88 ? 10.840 7.588 -0.071 1.00 92.88 88 GLY A N 1
ATOM 658 C CA . GLY A 1 88 ? 10.327 8.901 -0.472 1.00 92.88 88 GLY A CA 1
ATOM 659 C C . GLY A 1 88 ? 10.729 9.391 -1.870 1.00 92.88 88 GLY A C 1
ATOM 660 O O . GLY A 1 88 ? 10.423 10.535 -2.194 1.00 92.88 88 GLY A O 1
ATOM 661 N N . TYR A 1 89 ? 11.362 8.553 -2.706 1.00 90.69 89 TYR A N 1
ATOM 662 C CA . TYR A 1 89 ? 11.652 8.806 -4.138 1.00 90.69 89 TYR A CA 1
ATOM 663 C C . TYR A 1 89 ? 12.343 10.144 -4.465 1.00 90.69 89 TYR A C 1
ATOM 665 O O . TYR A 1 89 ? 12.140 10.725 -5.533 1.00 90.69 89 TYR A O 1
ATOM 673 N N . GLY A 1 90 ? 13.164 10.639 -3.547 1.00 83.94 90 GLY A N 1
ATOM 674 C CA . GLY A 1 90 ? 13.968 11.841 -3.716 1.00 83.94 90 GLY A CA 1
ATOM 675 C C . GLY A 1 90 ? 15.360 11.641 -3.139 1.00 83.94 90 GLY A C 1
ATOM 676 O O . GLY A 1 90 ? 15.703 10.559 -2.660 1.00 83.94 90 GLY A O 1
ATOM 677 N N . ASN A 1 91 ? 16.167 12.695 -3.178 1.00 75.19 91 ASN A N 1
ATOM 678 C CA . ASN A 1 91 ? 17.474 12.671 -2.535 1.00 75.19 91 ASN A CA 1
ATOM 679 C C . ASN A 1 91 ? 17.281 12.883 -1.026 1.00 75.19 91 ASN A C 1
ATOM 681 O O . ASN A 1 91 ? 16.522 13.772 -0.632 1.00 75.19 91 ASN A O 1
ATOM 685 N N . ALA A 1 92 ? 17.942 12.047 -0.223 1.00 58.41 92 ALA A N 1
ATOM 686 C CA . ALA A 1 92 ? 18.035 12.200 1.228 1.00 58.41 92 ALA A CA 1
ATOM 687 C C . ALA A 1 92 ? 18.742 13.506 1.622 1.00 58.41 92 ALA A C 1
ATOM 689 O O . ALA A 1 92 ? 19.667 13.922 0.883 1.00 58.41 92 ALA A O 1
#

Sequence (92 aa):
MATKTTTRFRELLKRPELLVMPGGFGPLHARMAEALGYEAFFMAGSQIAAYLYGLPDVGLIGFGEMVEAARRLATGCDIAIFADADTGYGNA

Secondary structure (DSSP, 8-state):
-PPPHHHHHHHHTTSSS-----EESSHHHHHHHHHTT-SEEEE-HHHHHHHHH---TTT-S-HHHHHHHHHHHHHH-SSEEEE--TT-SS--

Mean predicted aligned error: 3.11 Å

Foldseek 3Di:
DDDDLVVVVVVVVPDPDDQDAAEAQALVVLVVCVVVPRQEHEDDPQRLQCPVPVHGPPQPDAPVSQVVSVVRNVVNDDHHYDGDCDVPRDDD